Protein AF-A0A0L9U8Z8-F1 (afdb_monomer)

Radius of gyration: 15.46 Å; Cα contacts (8 Å, |Δi|>4): 33; chains: 1; bounding box: 42×45×31 Å

Structure (mmCIF, N/CA/C/O backbone):
data_AF-A0A0L9U8Z8-F1
#
_entry.id   AF-A0A0L9U8Z8-F1
#
loop_
_atom_site.group_PDB
_atom_site.id
_atom_site.type_symbol
_atom_site.label_atom_id
_atom_site.label_alt_id
_atom_site.label_comp_id
_atom_site.label_asym_id
_atom_site.label_entity_id
_atom_site.label_seq_id
_atom_site.pdbx_PDB_ins_code
_atom_site.Cartn_x
_atom_site.Cartn_y
_atom_site.Cartn_z
_atom_site.occupancy
_atom_site.B_iso_or_equiv
_atom_site.auth_seq_id
_atom_site.auth_comp_id
_atom_site.auth_asym_id
_atom_site.auth_atom_id
_atom_site.pdbx_PDB_model_num
ATOM 1 N N . MET A 1 1 ? 0.220 33.719 -11.322 1.00 45.81 1 MET A N 1
ATOM 2 C CA . MET A 1 1 ? -0.698 32.622 -10.946 1.00 45.81 1 MET A CA 1
ATOM 3 C C . MET A 1 1 ? -0.168 31.330 -11.545 1.00 45.81 1 MET A C 1
ATOM 5 O O . MET A 1 1 ? 0.287 31.366 -12.677 1.00 45.81 1 MET A O 1
ATOM 9 N N . ASN A 1 2 ? -0.276 30.242 -10.779 1.00 45.31 2 ASN A N 1
ATOM 10 C CA . ASN A 1 2 ? -0.174 28.836 -11.188 1.00 45.31 2 ASN A CA 1
ATOM 11 C C . ASN A 1 2 ? 1.232 28.247 -11.349 1.00 45.31 2 ASN A C 1
ATOM 13 O O . ASN A 1 2 ? 1.730 28.097 -12.454 1.00 45.31 2 ASN A O 1
ATOM 17 N N . ASN A 1 3 ? 1.769 27.737 -10.240 1.00 42.25 3 ASN A N 1
ATOM 18 C CA . ASN A 1 3 ? 2.441 26.445 -10.296 1.00 42.25 3 ASN A CA 1
ATOM 19 C C . ASN A 1 3 ? 1.832 25.535 -9.221 1.00 42.25 3 ASN A C 1
ATOM 21 O O . ASN A 1 3 ? 2.357 25.382 -8.121 1.00 42.25 3 ASN A O 1
ATOM 25 N N . LYS A 1 4 ? 0.650 24.977 -9.526 1.00 41.56 4 LYS A N 1
ATOM 26 C CA . LYS A 1 4 ? 0.177 23.739 -8.891 1.00 41.56 4 LYS A CA 1
ATOM 27 C C . LYS A 1 4 ? 1.065 22.618 -9.431 1.00 41.56 4 LYS A C 1
ATOM 29 O O . LYS A 1 4 ? 0.613 21.777 -10.203 1.00 41.56 4 LYS A O 1
ATOM 34 N N . GLU A 1 5 ? 2.342 22.652 -9.074 1.00 46.62 5 GLU A N 1
ATOM 35 C CA . GLU A 1 5 ? 3.189 21.491 -9.243 1.00 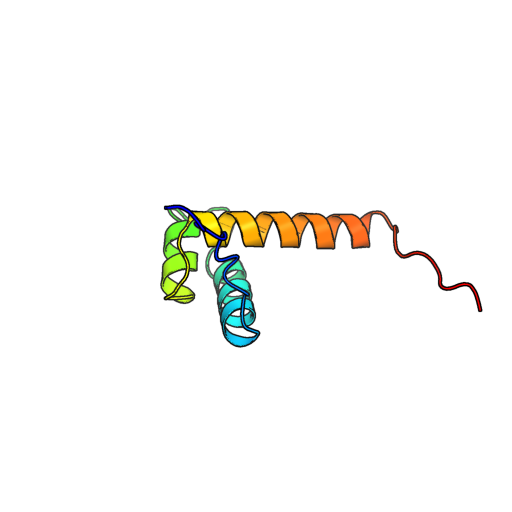46.62 5 GLU A CA 1
ATOM 36 C C . GLU A 1 5 ? 2.617 20.426 -8.333 1.00 46.62 5 GLU A C 1
ATOM 38 O O . GLU A 1 5 ? 2.486 20.587 -7.115 1.00 46.62 5 GLU A O 1
ATOM 43 N N . GLN A 1 6 ? 2.136 19.388 -9.000 1.00 47.06 6 GLN A N 1
ATOM 44 C CA . GLN A 1 6 ? 1.625 18.188 -8.401 1.00 47.06 6 GLN A CA 1
ATOM 45 C C . GLN A 1 6 ? 2.653 17.717 -7.383 1.00 47.06 6 GLN A C 1
ATOM 47 O O . GLN A 1 6 ? 3.719 17.221 -7.740 1.00 47.06 6 GLN A O 1
ATOM 52 N N . ARG A 1 7 ? 2.335 17.896 -6.101 1.00 48.53 7 ARG A N 1
ATOM 53 C CA . ARG A 1 7 ? 3.030 17.216 -5.020 1.00 48.53 7 ARG A CA 1
ATOM 54 C C . ARG A 1 7 ? 2.711 15.738 -5.195 1.00 48.53 7 ARG A C 1
ATOM 56 O O . ARG A 1 7 ? 1.783 15.229 -4.580 1.00 48.53 7 ARG A O 1
ATOM 63 N N . HIS A 1 8 ? 3.440 15.062 -6.082 1.00 52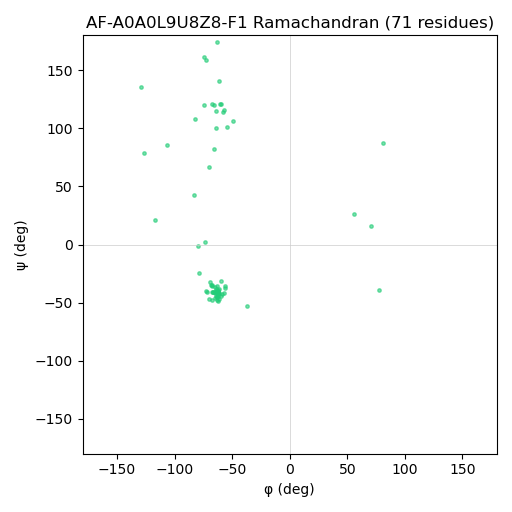.91 8 HIS A N 1
ATOM 64 C CA . HIS A 1 8 ? 3.668 13.638 -5.937 1.00 52.91 8 HIS A CA 1
ATOM 65 C C . HIS A 1 8 ? 4.239 13.503 -4.538 1.00 52.91 8 HIS A C 1
ATOM 67 O O . HIS A 1 8 ? 5.374 13.898 -4.277 1.00 52.91 8 HIS A O 1
ATOM 73 N N . SER A 1 9 ? 3.405 13.090 -3.595 1.00 60.53 9 SER A N 1
ATOM 74 C CA . SER A 1 9 ? 3.870 12.838 -2.254 1.00 60.53 9 SER A CA 1
ATOM 75 C C . SER A 1 9 ? 4.856 11.680 -2.350 1.00 60.53 9 SER A C 1
ATOM 77 O O . SER A 1 9 ? 4.445 10.531 -2.520 1.00 60.53 9 SER A O 1
ATOM 79 N N . SER A 1 10 ? 6.152 11.978 -2.335 1.00 74.75 10 SER A N 1
ATOM 80 C CA . SER A 1 10 ? 7.177 10.943 -2.327 1.00 74.75 10 SER A CA 1
ATOM 81 C C . SER A 1 10 ? 6.949 10.068 -1.101 1.00 74.75 10 SER A C 1
ATOM 83 O O . SER A 1 10 ? 7.043 10.544 0.031 1.00 74.75 10 SER A O 1
ATOM 85 N N . TRP A 1 11 ? 6.585 8.808 -1.328 1.00 86.19 11 TRP A N 1
ATOM 86 C CA . TRP A 1 11 ? 6.389 7.838 -0.262 1.00 86.19 11 TRP A CA 1
ATOM 87 C C . TRP A 1 11 ? 7.727 7.579 0.418 1.00 86.19 11 TRP A C 1
ATOM 89 O O . TRP A 1 11 ? 8.696 7.144 -0.206 1.00 86.19 11 TRP A O 1
ATOM 99 N N . THR A 1 12 ? 7.797 7.863 1.712 1.00 89.12 12 THR A N 1
ATOM 100 C CA . THR A 1 12 ? 8.981 7.523 2.501 1.00 89.12 12 THR A CA 1
ATOM 101 C C . THR A 1 12 ? 9.039 6.015 2.743 1.00 89.12 12 THR A C 1
ATOM 103 O O . THR A 1 12 ? 8.021 5.321 2.730 1.00 89.12 12 THR A O 1
ATOM 106 N N . ARG A 1 13 ? 10.231 5.492 3.054 1.00 87.12 13 ARG A N 1
ATOM 107 C CA . ARG A 1 13 ? 10.404 4.071 3.414 1.00 87.12 13 ARG A CA 1
ATOM 108 C C . ARG A 1 13 ? 9.524 3.656 4.597 1.00 87.12 13 ARG A C 1
ATOM 110 O O . ARG A 1 13 ? 9.039 2.530 4.628 1.00 87.12 13 ARG A O 1
ATOM 117 N N . LEU A 1 14 ? 9.320 4.560 5.560 1.00 89.62 14 LEU A N 1
ATOM 118 C CA . LEU A 1 14 ? 8.455 4.313 6.712 1.00 89.62 14 LEU A CA 1
ATOM 119 C C . LEU A 1 14 ? 6.986 4.200 6.288 1.00 89.62 14 LEU A C 1
ATOM 121 O O . LEU A 1 14 ? 6.339 3.218 6.642 1.00 89.62 14 LEU A O 1
ATOM 125 N N . GLN A 1 15 ? 6.499 5.142 5.476 1.00 90.56 15 GLN A N 1
ATOM 126 C CA . GLN A 1 15 ? 5.127 5.119 4.960 1.00 90.56 15 GLN A CA 1
ATOM 127 C C . GLN A 1 15 ? 4.870 3.885 4.095 1.00 90.56 15 GLN A C 1
ATOM 129 O O . GLN A 1 15 ? 3.831 3.252 4.240 1.00 90.56 15 GLN A O 1
ATOM 134 N N . ASN A 1 16 ? 5.829 3.495 3.248 1.00 90.31 16 ASN A N 1
ATOM 135 C CA . ASN A 1 16 ? 5.702 2.284 2.441 1.00 90.31 16 ASN A CA 1
ATOM 136 C C . ASN A 1 16 ? 5.608 1.029 3.323 1.00 90.31 16 ASN A C 1
ATOM 138 O O . ASN A 1 16 ? 4.745 0.186 3.110 1.00 90.31 16 ASN A O 1
ATOM 142 N N . LYS A 1 17 ? 6.424 0.945 4.382 1.00 90.94 17 LYS A N 1
ATOM 143 C CA . LYS A 1 17 ? 6.352 -0.161 5.347 1.00 90.94 17 LYS A CA 1
ATOM 144 C C . LYS A 1 17 ? 5.014 -0.200 6.096 1.00 90.94 17 LYS A C 1
ATOM 146 O O . LYS A 1 17 ? 4.477 -1.279 6.335 1.00 90.94 17 LYS A O 1
ATOM 151 N N . GLN A 1 18 ? 4.479 0.959 6.487 1.00 93.25 18 GLN A N 1
ATOM 152 C CA . GLN A 1 18 ? 3.152 1.049 7.110 1.00 93.25 18 GLN A CA 1
ATOM 153 C C . GLN A 1 18 ? 2.054 0.622 6.136 1.00 93.25 18 GLN A C 1
ATOM 155 O O . GLN A 1 18 ? 1.167 -0.132 6.519 1.00 93.25 18 GLN A O 1
ATOM 160 N N . PHE A 1 19 ? 2.153 1.036 4.875 1.00 93.25 19 PHE A N 1
ATOM 161 C CA . PHE A 1 19 ? 1.236 0.641 3.813 1.00 93.25 19 PHE A CA 1
ATOM 162 C C . PHE A 1 19 ? 1.259 -0.867 3.550 1.00 93.25 19 PHE A C 1
ATOM 164 O O . PHE A 1 19 ? 0.202 -1.485 3.561 1.00 93.25 19 PHE A O 1
ATOM 171 N N . GLU A 1 20 ? 2.432 -1.487 3.406 1.00 92.19 20 GLU A N 1
ATOM 172 C CA . GLU A 1 20 ? 2.554 -2.944 3.239 1.00 92.19 20 GLU A CA 1
ATOM 173 C C . GLU A 1 20 ? 1.960 -3.703 4.432 1.00 92.19 20 GLU A C 1
ATOM 175 O O . GLU A 1 20 ? 1.183 -4.641 4.258 1.00 92.19 20 GLU A O 1
ATOM 180 N N . LYS A 1 21 ? 2.253 -3.258 5.661 1.00 93.31 21 LYS A N 1
ATOM 181 C CA . LYS A 1 21 ? 1.661 -3.841 6.872 1.00 93.31 21 LYS A CA 1
ATOM 182 C C . LYS A 1 21 ? 0.136 -3.693 6.878 1.00 93.31 21 LYS A C 1
ATOM 184 O O . LYS A 1 21 ? -0.569 -4.629 7.250 1.00 93.31 21 LYS A O 1
ATOM 189 N N . ALA A 1 22 ? -0.369 -2.535 6.461 1.00 93.44 22 ALA A N 1
ATOM 190 C CA . ALA A 1 22 ? -1.795 -2.268 6.365 1.00 93.44 22 ALA A CA 1
ATOM 191 C C . ALA A 1 22 ? -2.466 -3.118 5.274 1.00 93.44 22 ALA A C 1
ATOM 193 O O . ALA A 1 22 ? -3.581 -3.577 5.484 1.00 93.44 22 ALA A O 1
ATOM 194 N N . LEU A 1 23 ? -1.798 -3.397 4.149 1.00 92.31 23 LEU A N 1
ATOM 195 C CA . LEU A 1 23 ? -2.313 -4.306 3.117 1.00 92.31 23 LEU A CA 1
ATOM 196 C C . LEU A 1 23 ? -2.481 -5.739 3.629 1.00 92.31 23 LEU A C 1
ATOM 198 O O . LEU 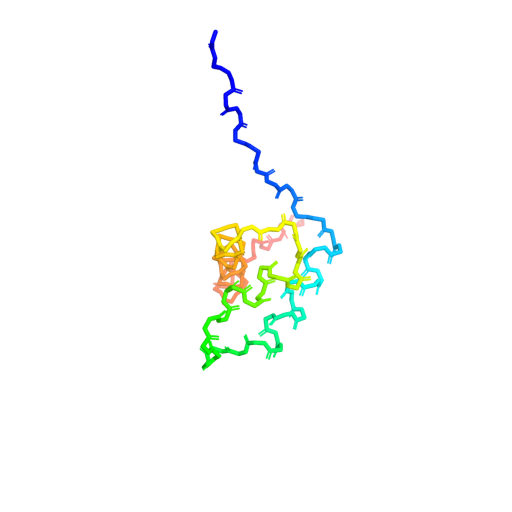A 1 23 ? -3.432 -6.405 3.227 1.00 92.31 23 LEU A O 1
ATOM 202 N N . VAL A 1 24 ? -1.577 -6.197 4.503 1.00 90.75 24 VAL A N 1
ATOM 203 C CA . VAL A 1 24 ? -1.664 -7.517 5.151 1.00 90.75 24 VAL A CA 1
ATOM 204 C C . VAL A 1 24 ? -2.774 -7.543 6.203 1.00 90.75 24 VAL A C 1
ATOM 206 O O . VAL A 1 24 ? -3.494 -8.531 6.316 1.00 90.75 24 VAL A O 1
ATOM 209 N N . LEU A 1 25 ? -2.921 -6.464 6.977 1.00 91.38 25 LEU A N 1
ATOM 210 C CA . LEU A 1 25 ? -3.933 -6.363 8.030 1.00 91.38 25 LEU A CA 1
ATOM 211 C C . LEU A 1 25 ? -5.354 -6.211 7.465 1.00 91.38 25 LEU A C 1
ATOM 213 O O . LEU A 1 25 ? -6.295 -6.804 7.986 1.00 91.38 25 LEU A O 1
ATOM 217 N N . TYR A 1 26 ? -5.499 -5.415 6.407 1.00 92.38 26 TYR A N 1
ATOM 218 C CA . TYR A 1 26 ? -6.758 -5.137 5.731 1.00 92.38 26 TYR A CA 1
ATOM 219 C C . TYR A 1 26 ? -6.769 -5.869 4.386 1.00 92.38 26 TYR A C 1
ATOM 221 O O . TYR A 1 26 ? -6.390 -5.312 3.350 1.00 92.38 26 TYR A O 1
ATOM 229 N N . GLY A 1 27 ? -7.192 -7.136 4.419 1.00 88.06 27 GLY A N 1
ATOM 230 C CA . GLY A 1 27 ? -7.376 -7.975 3.233 1.00 88.06 27 GLY A CA 1
ATOM 231 C C . GLY A 1 27 ? -8.457 -7.448 2.281 1.00 88.06 27 GLY A C 1
ATOM 232 O O . GLY A 1 27 ? -9.148 -6.472 2.582 1.00 88.06 27 GLY A O 1
ATOM 233 N N . GLU A 1 28 ? -8.609 -8.095 1.125 1.00 84.25 28 GLU A N 1
ATOM 234 C CA . GLU A 1 28 ? -9.537 -7.675 0.060 1.00 84.25 28 GLU A CA 1
ATOM 235 C C . GLU A 1 28 ? -11.006 -7.636 0.500 1.00 84.25 28 GLU A C 1
ATOM 237 O O . GLU A 1 28 ? -11.737 -6.746 0.073 1.00 84.25 28 GLU A O 1
ATOM 242 N N . ASP A 1 29 ? -11.400 -8.504 1.432 1.00 88.56 29 ASP A N 1
ATOM 243 C CA . ASP A 1 29 ? -12.760 -8.561 1.982 1.00 88.56 29 ASP A CA 1
ATOM 244 C C . ASP A 1 29 ? -13.038 -7.501 3.062 1.00 88.56 29 ASP A C 1
ATOM 246 O O . ASP A 1 29 ? -14.137 -7.435 3.617 1.00 88.56 29 ASP A O 1
ATOM 250 N N . THR A 1 30 ? -12.050 -6.667 3.403 1.00 89.00 30 THR A N 1
ATOM 251 C CA . THR A 1 30 ? -12.211 -5.666 4.463 1.00 89.00 30 THR A CA 1
ATOM 252 C C . THR A 1 30 ? -13.090 -4.512 3.968 1.00 89.00 30 THR A C 1
ATOM 254 O O . THR A 1 30 ? -12.697 -3.810 3.028 1.00 89.00 30 THR A O 1
ATOM 257 N N . PRO A 1 31 ? -14.238 -4.226 4.610 1.00 90.50 31 PRO A N 1
ATOM 258 C CA . PRO A 1 31 ? -15.005 -3.027 4.297 1.00 90.50 31 PRO A CA 1
ATOM 259 C C . PRO A 1 31 ? -14.153 -1.789 4.588 1.00 90.50 31 PRO A C 1
ATOM 261 O O . PRO A 1 31 ? -13.383 -1.755 5.548 1.00 90.50 31 PRO A O 1
ATOM 264 N N . ASP A 1 32 ? -14.247 -0.776 3.730 1.00 90.31 32 ASP A N 1
ATOM 265 C CA . ASP A 1 32 ? -13.466 0.458 3.867 1.00 90.31 32 ASP A CA 1
ATOM 266 C C . ASP A 1 32 ? -11.942 0.251 3.943 1.00 90.31 32 ASP A C 1
ATOM 268 O O . ASP A 1 32 ? -11.218 1.102 4.467 1.00 90.31 32 ASP A O 1
ATOM 272 N N . ARG A 1 33 ? -11.432 -0.846 3.358 1.00 93.31 33 ARG A N 1
ATOM 273 C CA . ARG A 1 33 ? -10.002 -1.199 3.278 1.00 93.31 33 ARG A CA 1
ATOM 274 C C . ARG A 1 33 ? -9.101 0.016 3.061 1.00 93.31 33 ARG A C 1
ATOM 276 O O . ARG A 1 33 ? -8.169 0.252 3.822 1.00 93.31 33 ARG A O 1
ATOM 283 N N . TRP A 1 34 ? -9.403 0.819 2.044 1.00 92.81 34 TRP A N 1
ATOM 284 C CA . TRP A 1 34 ? -8.580 1.968 1.672 1.00 92.81 34 TRP A CA 1
ATOM 285 C C . TRP A 1 34 ? -8.600 3.103 2.699 1.00 92.81 34 TRP A C 1
ATOM 287 O O . TRP A 1 34 ? -7.569 3.737 2.904 1.00 92.81 34 TRP A O 1
ATOM 297 N N . HIS A 1 35 ? -9.733 3.339 3.366 1.00 93.12 35 HIS A N 1
ATOM 298 C CA . HIS A 1 35 ? -9.823 4.315 4.454 1.00 93.12 35 HIS A CA 1
ATOM 299 C C . HIS A 1 35 ? -8.990 3.866 5.658 1.00 93.12 35 HIS A C 1
ATOM 301 O O . HIS A 1 35 ? -8.275 4.673 6.251 1.00 93.12 35 HIS A O 1
ATOM 307 N N . ASN A 1 36 ? -9.024 2.572 5.979 1.00 92.06 36 ASN A N 1
ATOM 308 C CA . ASN A 1 36 ? -8.237 2.002 7.069 1.00 92.06 36 ASN A CA 1
ATOM 309 C C . ASN A 1 36 ? -6.728 2.047 6.779 1.00 92.06 36 ASN A C 1
ATOM 311 O O . ASN A 1 36 ? -5.945 2.417 7.653 1.00 92.06 36 ASN A O 1
ATOM 315 N N . ILE A 1 37 ? -6.317 1.760 5.539 1.00 92.44 37 ILE A N 1
ATOM 316 C CA . ILE A 1 37 ? -4.915 1.881 5.114 1.00 92.44 37 ILE A CA 1
ATOM 317 C C . ILE A 1 37 ? -4.453 3.344 5.155 1.00 92.44 37 ILE A C 1
ATOM 319 O O . ILE A 1 37 ? -3.386 3.632 5.690 1.00 92.44 37 ILE A O 1
ATOM 323 N N . ALA A 1 38 ? -5.257 4.279 4.637 1.00 92.50 38 ALA A N 1
ATOM 324 C CA . ALA A 1 38 ? -4.951 5.710 4.692 1.00 92.50 38 ALA A CA 1
ATOM 325 C C . ALA A 1 38 ? -4.756 6.193 6.138 1.00 92.50 38 ALA A C 1
ATOM 327 O O . ALA A 1 38 ? -3.803 6.914 6.433 1.00 92.50 38 ALA A O 1
ATOM 328 N N . LYS A 1 39 ? -5.604 5.720 7.058 1.00 91.00 39 LYS A N 1
ATOM 329 C CA . LYS A 1 39 ? -5.502 6.017 8.489 1.00 91.00 39 LYS A CA 1
ATOM 330 C C . LYS A 1 39 ? -4.227 5.458 9.128 1.00 91.00 39 LYS A C 1
ATOM 332 O O . LYS A 1 39 ? -3.629 6.150 9.944 1.00 91.00 39 LYS A O 1
ATOM 337 N N . GLU A 1 40 ? -3.802 4.249 8.760 1.00 90.44 40 GLU A N 1
ATOM 338 C CA . GLU A 1 40 ? -2.568 3.631 9.282 1.00 90.44 40 GLU A CA 1
ATOM 339 C C . GLU A 1 40 ? -1.305 4.368 8.806 1.00 90.44 40 GLU A C 1
ATOM 341 O O . GLU A 1 40 ? -0.323 4.483 9.540 1.00 90.44 40 GLU A O 1
ATOM 346 N N . VAL A 1 41 ? -1.331 4.892 7.577 1.00 89.31 41 VAL A N 1
ATOM 347 C CA . VAL A 1 41 ? -0.232 5.693 7.018 1.00 89.31 41 VAL A CA 1
ATOM 348 C C . VAL A 1 41 ? -0.256 7.137 7.548 1.00 89.31 41 VAL A C 1
ATOM 350 O O . VAL A 1 41 ? 0.785 7.791 7.588 1.00 89.31 41 VAL A O 1
ATOM 353 N N . GLY A 1 42 ? -1.419 7.637 7.979 1.00 80.75 42 GLY A N 1
ATOM 354 C CA . GLY A 1 42 ? -1.609 8.911 8.687 1.00 80.75 42 GLY A CA 1
ATOM 355 C C . GLY A 1 42 ? -1.562 10.166 7.806 1.00 80.75 42 GLY A C 1
ATOM 356 O O . GLY A 1 42 ? -2.381 11.061 7.983 1.00 80.75 42 GLY A O 1
ATOM 357 N N . ASP A 1 43 ? -0.665 10.200 6.817 1.00 81.88 43 ASP A N 1
ATOM 358 C CA . ASP A 1 43 ? -0.377 11.377 5.974 1.00 81.88 43 ASP A CA 1
ATOM 359 C C . ASP A 1 43 ? -0.712 11.166 4.484 1.00 81.88 43 ASP A C 1
ATOM 361 O O . ASP A 1 43 ? -0.140 11.814 3.595 1.00 81.88 43 ASP A O 1
ATOM 365 N N . LYS A 1 44 ? -1.577 10.197 4.173 1.00 85.69 44 LYS A N 1
ATOM 366 C CA . LYS A 1 44 ? -1.965 9.859 2.797 1.00 85.69 44 LYS A CA 1
ATOM 367 C C . LYS A 1 44 ? -3.475 9.823 2.665 1.00 85.69 44 LYS A C 1
ATOM 369 O O . LYS A 1 44 ? -4.158 9.239 3.502 1.00 85.69 44 LYS A O 1
ATOM 374 N N . SER A 1 45 ? -3.989 10.420 1.596 1.00 90.75 45 SER A N 1
ATOM 375 C CA . SER A 1 45 ? -5.399 10.297 1.248 1.00 90.75 45 SER A CA 1
ATOM 376 C C . SER A 1 45 ? -5.696 8.912 0.666 1.00 90.75 45 SER A C 1
ATOM 378 O O . SER A 1 45 ? -4.811 8.204 0.181 1.00 90.75 45 SER A O 1
AT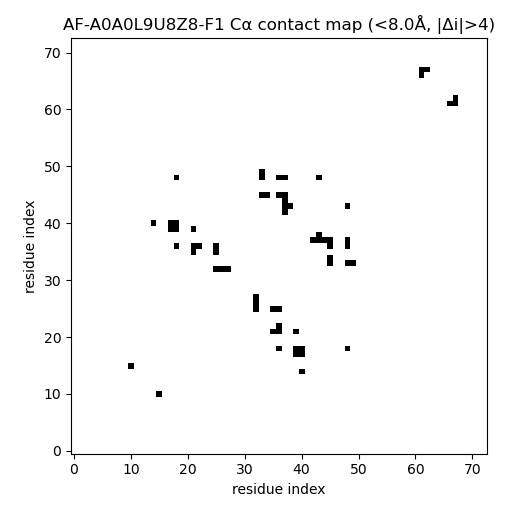OM 380 N N . VAL A 1 46 ? -6.970 8.529 0.670 1.00 91.25 46 VAL A N 1
ATOM 381 C CA . VAL A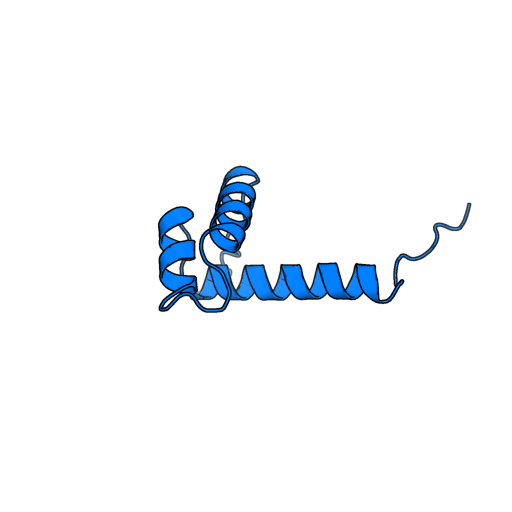 1 46 ? -7.438 7.273 0.067 1.00 91.25 46 VAL A CA 1
ATOM 382 C C . VAL A 1 46 ? -7.043 7.174 -1.409 1.00 91.25 46 VAL A C 1
ATOM 384 O O . VAL A 1 46 ? -6.684 6.100 -1.890 1.00 91.25 46 VAL A O 1
ATOM 387 N N . GLU A 1 47 ? -7.076 8.290 -2.133 1.00 90.69 47 GLU A N 1
ATOM 388 C CA . GLU A 1 47 ? -6.691 8.371 -3.541 1.00 90.69 47 GLU A CA 1
ATOM 389 C C . GLU A 1 47 ? -5.187 8.145 -3.731 1.00 90.69 47 GLU A C 1
ATOM 391 O O . GLU A 1 47 ? -4.789 7.429 -4.652 1.00 90.69 47 GLU A O 1
ATOM 396 N N . GLU A 1 48 ? -4.349 8.712 -2.855 1.00 9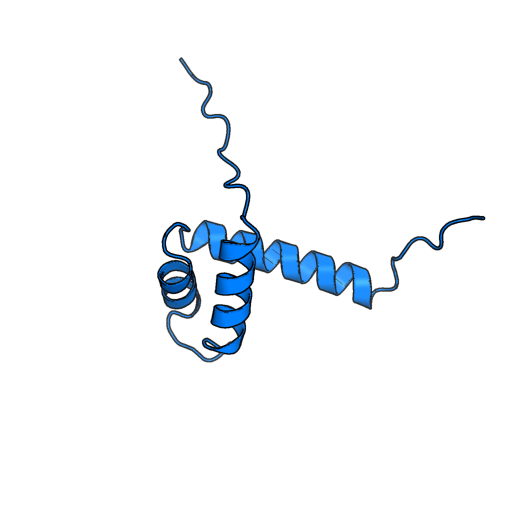0.06 48 GLU A N 1
ATOM 397 C CA . GLU A 1 48 ? -2.897 8.496 -2.876 1.00 90.06 48 GLU A CA 1
ATOM 398 C C . GLU A 1 48 ? -2.546 7.034 -2.578 1.00 90.06 48 GLU A C 1
ATOM 400 O O . GLU A 1 48 ? -1.698 6.456 -3.256 1.00 90.06 48 GLU A O 1
ATOM 405 N N . VAL A 1 49 ? -3.239 6.418 -1.616 1.00 91.56 49 VAL A N 1
ATOM 406 C CA . VAL A 1 49 ? -3.085 4.997 -1.272 1.00 91.56 49 VAL A CA 1
ATOM 407 C C . VAL A 1 49 ? -3.480 4.096 -2.444 1.00 91.56 49 VAL A C 1
ATOM 409 O O . VAL A 1 49 ? -2.723 3.197 -2.805 1.00 91.56 49 VAL A O 1
ATOM 412 N N . LYS A 1 50 ? -4.631 4.346 -3.081 1.00 91.25 50 LYS A N 1
ATOM 413 C CA . LYS A 1 50 ? -5.084 3.572 -4.252 1.00 91.25 50 LYS A CA 1
ATOM 414 C C . LYS A 1 50 ? -4.121 3.699 -5.430 1.00 91.25 50 LYS A C 1
ATOM 416 O O . LYS A 1 50 ? -3.842 2.708 -6.098 1.00 91.25 50 LYS A O 1
ATO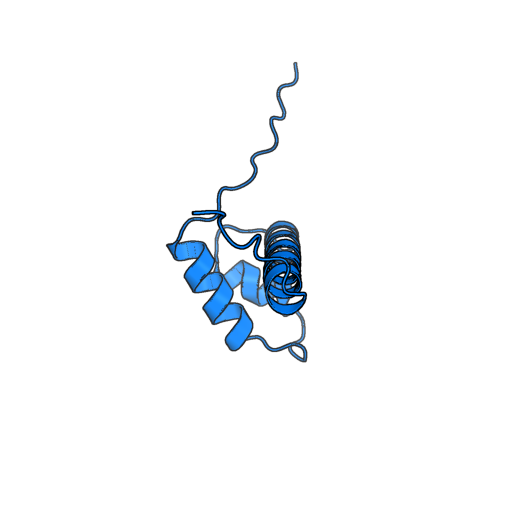M 421 N N . ARG A 1 51 ? -3.597 4.905 -5.680 1.00 91.50 51 ARG A N 1
ATOM 422 C CA . ARG A 1 51 ? -2.594 5.131 -6.731 1.00 91.50 51 ARG A CA 1
ATOM 423 C C . ARG A 1 51 ? -1.307 4.364 -6.441 1.00 91.50 51 ARG A C 1
ATOM 425 O O . ARG A 1 51 ? -0.781 3.723 -7.341 1.00 91.50 51 ARG A O 1
ATOM 432 N N . HIS A 1 52 ? -0.827 4.411 -5.200 1.00 90.81 52 HIS A N 1
ATOM 433 C CA . HIS A 1 52 ? 0.373 3.681 -4.787 1.00 90.81 52 HIS A CA 1
ATOM 434 C C . HIS A 1 52 ? 0.193 2.166 -4.919 1.00 90.81 52 HIS A C 1
ATOM 436 O O . HIS A 1 52 ? 1.078 1.477 -5.410 1.00 90.81 52 HIS A O 1
ATOM 442 N N . TYR A 1 53 ? -0.994 1.657 -4.582 1.00 91.19 53 TYR A N 1
ATOM 443 C CA . TYR A 1 53 ? -1.339 0.253 -4.792 1.00 91.19 53 TYR A CA 1
ATOM 444 C C . TYR A 1 53 ? -1.349 -0.150 -6.273 1.00 91.19 53 TYR A C 1
ATOM 446 O O . TYR A 1 53 ? -0.836 -1.209 -6.616 1.00 91.19 53 TYR A O 1
ATOM 454 N N . ALA A 1 54 ? -1.889 0.690 -7.161 1.00 89.69 54 ALA A N 1
ATOM 455 C CA . ALA A 1 54 ? -1.873 0.416 -8.597 1.00 89.69 54 ALA A CA 1
ATOM 456 C C . ALA A 1 54 ? -0.441 0.334 -9.158 1.00 89.69 54 ALA A C 1
ATOM 458 O O . ALA A 1 54 ? -0.157 -0.553 -9.955 1.00 89.69 54 ALA A O 1
ATOM 459 N N . ILE A 1 55 ? 0.461 1.210 -8.697 1.00 87.56 55 ILE A N 1
ATOM 460 C CA . ILE A 1 55 ? 1.887 1.169 -9.063 1.00 87.56 55 ILE A CA 1
ATOM 461 C C . ILE A 1 55 ? 2.527 -0.131 -8.561 1.00 87.56 55 ILE A C 1
ATOM 463 O O . ILE A 1 55 ? 3.205 -0.806 -9.325 1.00 87.56 55 ILE A O 1
ATOM 467 N N . LEU A 1 56 ? 2.250 -0.528 -7.312 1.00 88.44 56 LEU A N 1
ATOM 468 C CA . LEU A 1 56 ? 2.743 -1.793 -6.761 1.00 88.44 56 LEU A CA 1
ATOM 469 C C . LEU A 1 56 ? 2.276 -3.001 -7.590 1.00 88.44 56 LEU A C 1
ATOM 471 O O . LEU A 1 56 ? 3.066 -3.902 -7.852 1.00 88.44 56 LEU A O 1
ATOM 475 N N . LEU A 1 57 ? 1.009 -3.024 -8.018 1.00 86.50 57 LEU A N 1
ATOM 476 C CA . LEU A 1 57 ? 0.491 -4.086 -8.887 1.00 86.50 57 LEU A CA 1
ATOM 477 C C . LEU A 1 57 ? 1.169 -4.096 -10.259 1.00 86.50 57 LEU A C 1
ATOM 479 O O . LEU A 1 57 ? 1.431 -5.168 -10.799 1.00 86.50 57 LEU A O 1
ATOM 483 N N . GLU A 1 58 ? 1.455 -2.923 -10.822 1.00 85.75 58 GLU A N 1
ATOM 484 C CA . GLU A 1 58 ? 2.188 -2.817 -12.081 1.00 85.75 58 GLU A CA 1
ATOM 485 C C . GLU A 1 58 ? 3.619 -3.355 -11.941 1.00 85.75 58 GLU A C 1
ATOM 487 O O . GLU A 1 58 ? 4.057 -4.135 -12.785 1.00 85.75 58 GLU A O 1
ATOM 492 N N . ASP A 1 59 ? 4.319 -3.010 -10.859 1.00 81.00 59 ASP A N 1
ATOM 493 C CA . ASP A 1 59 ? 5.661 -3.523 -10.568 1.00 81.00 59 ASP A CA 1
ATOM 494 C C . ASP A 1 59 ? 5.659 -5.048 -10.373 1.00 81.00 59 ASP A C 1
ATOM 496 O O . ASP A 1 59 ? 6.491 -5.743 -10.957 1.00 81.00 59 ASP A O 1
ATOM 500 N N . VAL A 1 60 ? 4.694 -5.594 -9.622 1.00 82.75 60 VAL A N 1
ATOM 501 C CA . VAL A 1 60 ? 4.530 -7.050 -9.449 1.00 82.75 60 VAL A CA 1
ATOM 502 C C . VAL A 1 60 ? 4.248 -7.729 -10.790 1.00 82.75 60 VAL A C 1
ATOM 504 O O . VAL A 1 60 ? 4.916 -8.700 -11.136 1.00 82.75 60 VAL A O 1
ATOM 507 N N . SER A 1 61 ? 3.332 -7.178 -11.589 1.00 78.75 61 SER A N 1
ATOM 508 C CA . SER A 1 61 ? 2.998 -7.700 -12.919 1.00 78.75 61 SER A CA 1
ATOM 509 C C . SER A 1 61 ? 4.201 -7.683 -13.871 1.00 78.75 61 SER A C 1
ATOM 511 O O . SER A 1 61 ? 4.430 -8.634 -14.622 1.00 78.75 61 SER A O 1
ATOM 513 N N . ARG A 1 62 ? 5.040 -6.640 -13.816 1.00 73.75 62 ARG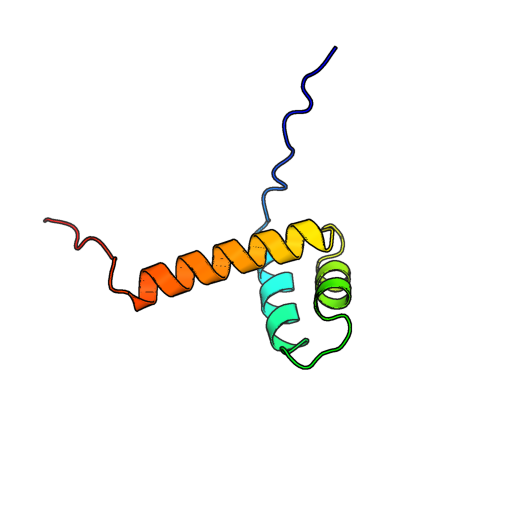 A N 1
ATOM 514 C CA . ARG A 1 62 ? 6.295 -6.562 -14.586 1.00 73.75 62 ARG A CA 1
ATOM 515 C C . ARG A 1 62 ? 7.308 -7.634 -14.168 1.00 73.75 62 ARG A C 1
ATOM 517 O O . ARG A 1 62 ? 8.000 -8.172 -15.030 1.00 73.75 62 ARG A O 1
ATOM 524 N N . ILE A 1 63 ? 7.374 -7.972 -12.878 1.00 70.12 63 ILE A N 1
ATOM 525 C CA . ILE A 1 63 ? 8.225 -9.058 -12.367 1.00 70.12 63 ILE A CA 1
ATOM 526 C C . ILE A 1 63 ? 7.685 -10.426 -12.819 1.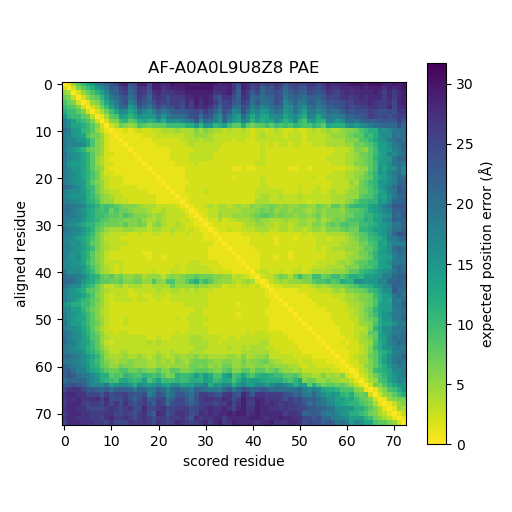00 70.12 63 ILE A C 1
ATOM 528 O O . ILE A 1 63 ? 8.446 -11.245 -13.333 1.00 70.12 63 ILE A O 1
ATOM 532 N N . GLU A 1 64 ? 6.379 -10.668 -12.674 1.00 64.75 64 GLU A N 1
ATOM 533 C CA . GLU A 1 64 ? 5.734 -11.950 -13.006 1.00 64.75 64 GLU A CA 1
ATOM 534 C C . GLU A 1 64 ? 5.688 -12.237 -14.512 1.00 64.75 64 GLU A C 1
ATOM 536 O O . GLU A 1 64 ? 5.816 -13.386 -14.932 1.00 64.75 64 GLU A O 1
ATOM 541 N N . SER A 1 65 ? 5.570 -11.198 -15.343 1.00 65.00 65 SER A N 1
ATOM 542 C CA . SER A 1 65 ? 5.611 -11.317 -16.809 1.00 65.00 65 SER A CA 1
ATOM 543 C C . SER A 1 65 ? 7.014 -11.586 -17.376 1.00 65.00 65 SER A C 1
ATOM 545 O O . SER A 1 65 ? 7.174 -11.669 -18.594 1.00 65.00 65 SER A O 1
ATOM 547 N N . GLY A 1 66 ? 8.038 -11.738 -16.524 1.00 57.84 66 GLY A N 1
ATOM 548 C CA . GLY A 1 66 ? 9.403 -12.059 -16.948 1.00 57.84 66 GLY A CA 1
ATOM 549 C C . GLY A 1 66 ? 10.118 -10.916 -17.673 1.00 57.84 66 GLY A C 1
ATOM 550 O O . GLY A 1 66 ? 11.146 -11.145 -18.304 1.00 57.84 66 GLY A O 1
ATOM 551 N N . HIS A 1 67 ? 9.615 -9.681 -17.579 1.00 54.28 67 HIS A N 1
ATOM 552 C CA . HIS A 1 67 ? 10.209 -8.495 -18.202 1.00 54.28 67 HIS A CA 1
ATOM 553 C C . HIS A 1 67 ? 11.337 -7.893 -17.347 1.00 54.28 67 HIS A C 1
ATOM 555 O O . HIS A 1 67 ? 11.447 -6.677 -17.187 1.00 54.28 67 HIS A O 1
ATOM 561 N N . VAL A 1 68 ? 12.203 -8.745 -16.793 1.00 55.12 68 VAL A N 1
ATOM 562 C CA . VAL A 1 68 ? 13.525 -8.300 -16.347 1.00 55.12 68 VAL A CA 1
ATOM 563 C C . VAL A 1 68 ? 14.396 -8.307 -17.601 1.00 55.12 68 VAL A C 1
ATOM 565 O O . VAL A 1 68 ? 14.695 -9.397 -18.094 1.00 55.12 68 VAL A O 1
ATOM 568 N N . PRO A 1 69 ? 14.789 -7.150 -18.171 1.00 57.69 69 PRO A N 1
ATOM 569 C CA . PRO A 1 69 ? 15.826 -7.164 -19.188 1.00 57.69 69 PRO A CA 1
ATOM 570 C C . PRO A 1 69 ? 17.055 -7.815 -18.555 1.00 57.69 69 PRO A C 1
ATOM 572 O O . PRO A 1 69 ? 17.588 -7.327 -17.557 1.00 57.69 69 PRO A O 1
ATOM 575 N N . ILE A 1 70 ? 17.448 -8.964 -19.097 1.00 56.62 70 ILE A N 1
ATOM 576 C CA . ILE A 1 70 ? 18.685 -9.636 -18.721 1.00 56.62 70 ILE A CA 1
ATOM 577 C C . ILE A 1 70 ? 19.799 -8.630 -19.041 1.00 56.62 70 ILE A C 1
ATOM 579 O O . ILE A 1 70 ? 19.866 -8.183 -20.188 1.00 56.62 70 ILE A O 1
ATOM 583 N N . PRO A 1 71 ? 20.626 -8.206 -18.070 1.00 57.12 71 PRO A N 1
ATOM 584 C CA . PRO A 1 71 ? 21.749 -7.336 -18.379 1.00 57.12 71 PRO A CA 1
ATOM 585 C C . PRO A 1 71 ? 22.672 -8.068 -19.359 1.00 57.12 71 PRO A C 1
ATOM 587 O O . PRO A 1 71 ? 23.146 -9.159 -19.037 1.00 57.12 71 PRO A O 1
ATOM 590 N N . GLU A 1 72 ? 22.908 -7.501 -20.544 1.00 58.06 72 GLU A N 1
ATOM 591 C CA . GLU A 1 72 ? 24.006 -7.959 -21.397 1.00 58.06 72 GLU A CA 1
ATOM 592 C C . GLU A 1 72 ? 25.324 -7.596 -20.703 1.00 58.06 72 GLU A C 1
ATOM 594 O O . GLU A 1 72 ? 25.558 -6.431 -20.367 1.00 58.06 72 GLU A O 1
ATOM 599 N N . TYR A 1 73 ? 26.130 -8.621 -20.429 1.00 65.94 73 TYR A N 1
ATOM 600 C CA . TYR A 1 73 ? 27.477 -8.525 -19.865 1.00 65.94 73 TYR A CA 1
ATOM 601 C C . TYR A 1 73 ? 28.519 -8.526 -20.981 1.00 65.94 73 TYR A C 1
ATOM 603 O O . TYR A 1 73 ? 28.319 -9.288 -21.956 1.00 65.94 73 TYR A O 1
#

Organism: Phaseolus angularis (NCBI:txid3914)

Secondary structure (DSSP, 8-state):
------------HHHHHHHHHHHHHS-TT-TTHHHHHHHHHSS--HHHHHHHHHHHHHHHHHHHTT--PPPP-

Sequence (73 aa):
MNNKEQRHSSWTRLQNKQFEKALVLYGEDTPDRWHNIAKEVGDKSVEEVKRHYAILLEDVSRIESGHVPIPEY

Nearest PDB structures (foldseek):
  2cjj-assembly1_A  TM=9.063E-01  e=1.097E-04  Antirrhinum majus
  2m2e-assembly1_A  TM=8.952E-01  e=3.799E-02  Homo sapiens
  2cqr-assembly1_A  TM=8.855E-01  e=1.714E-01  Homo sapiens
  2r5z-assembly1_A  TM=7.949E-01  e=5.013E+00  Drosophila melanogaster
  2cra-assembly1_A  TM=5.201E-01  e=6.777E+00  Homo sapiens

pLDDT: mean 79.5, std 16.3, range [41.56, 93.44]

InterPro domains:
  IPR001005 SANT/Myb domain [PF00249] (10-53)
  IPR001005 SANT/Myb domain [PS50090] (3-57)
  IPR001005 SANT/Myb domain [SM00717] (7-59)
  IPR001005 SANT/Myb domain [cd00167] (10-53)
  IPR009057 Homedomain-like superfamily [SSF46689] (9-65)
  IPR017884 SANT domain [PS51293] (6-61)
  IPR044636 Transcription factor RADIALIS-like [PTHR43952] (3-73)

Mean predicted aligned error: 9.55 Å

Solvent-accessible surface area (backbone atoms only — not comparable to full-atom values): 4488 Å² total; per-residue (Å²): 137,85,82,84,68,78,77,73,75,78,77,45,75,66,46,49,52,39,42,55,53,33,51,67,73,40,43,90,88,38,82,64,32,54,59,56,33,17,58,68,45,67,83,46,50,48,66,55,47,52,52,52,49,52,52,51,50,50,55,50,48,40,59,73,69,61,68,63,80,74,80,88,128

Foldseek 3Di:
DDDPPPCPPPQDPVLVVQLVVLCVVQDPPRVVSLVSSCVSSPPDDSVSSVVVVVVVVVVVVCVVVVVPPDDDD